Protein AF-A0A820N5I2-F1 (afdb_monomer_lite)

Foldseek 3Di:
DVVVPVLVVLCVVPVDPVVSVVVVVVVVVVVVVVVVVLVVLCVVDVDPDRPVSSVVVVVVVVVVD

Radius of gyration: 17.94 Å; chains: 1; bounding box: 30×21×48 Å

Structure (mmCIF, N/CA/C/O backbone):
data_AF-A0A820N5I2-F1
#
_entry.id   AF-A0A820N5I2-F1
#
loop_
_atom_site.group_PDB
_atom_site.id
_atom_site.type_symbol
_atom_site.label_atom_id
_atom_site.label_alt_id
_atom_site.label_comp_id
_atom_site.label_asym_id
_atom_site.label_entity_id
_atom_site.label_seq_id
_atom_site.pdbx_PDB_ins_code
_atom_site.Cartn_x
_atom_site.Cartn_y
_atom_site.Cartn_z
_atom_site.occupancy
_atom_site.B_iso_or_equiv
_atom_site.auth_seq_id
_atom_site.auth_comp_id
_atom_site.auth_asym_id
_atom_site.auth_atom_id
_atom_site.pdbx_PDB_model_num
ATOM 1 N N . SER A 1 1 ? 6.350 -4.942 8.754 1.00 54.22 1 SER A N 1
ATOM 2 C CA . SER A 1 1 ? 5.115 -5.528 9.315 1.00 54.22 1 SER A CA 1
ATOM 3 C C . SER A 1 1 ? 4.182 -4.446 9.849 1.00 54.22 1 SER A C 1
ATOM 5 O O . SER A 1 1 ? 4.110 -4.236 11.052 1.00 54.22 1 SER A O 1
ATOM 7 N N . GLY A 1 2 ? 3.491 -3.720 8.962 1.00 67.75 2 GLY A N 1
ATOM 8 C CA . GLY A 1 2 ? 2.624 -2.595 9.354 1.00 67.75 2 GLY A CA 1
ATOM 9 C C . GLY A 1 2 ? 1.395 -3.014 10.168 1.00 67.75 2 GLY A C 1
ATOM 10 O O . GLY A 1 2 ? 0.989 -2.300 11.075 1.00 67.75 2 GLY A O 1
ATOM 11 N N . ILE A 1 3 ? 0.872 -4.226 9.944 1.00 72.00 3 ILE A N 1
ATOM 12 C CA . ILE A 1 3 ? -0.363 -4.713 10.581 1.00 72.00 3 ILE A CA 1
ATOM 13 C C . ILE A 1 3 ? -0.299 -4.830 12.115 1.00 72.00 3 ILE A C 1
ATOM 15 O O . ILE A 1 3 ? -1.336 -4.814 12.763 1.00 72.00 3 ILE A O 1
ATOM 19 N N . PHE A 1 4 ? 0.898 -4.880 12.713 1.00 64.06 4 PHE A N 1
ATOM 20 C CA . PHE A 1 4 ? 1.075 -4.915 14.173 1.00 64.06 4 PHE A CA 1
ATOM 21 C C . PHE A 1 4 ? 1.240 -3.522 14.811 1.00 64.06 4 PHE A C 1
ATOM 23 O O . PHE A 1 4 ? 1.136 -3.393 16.027 1.00 64.06 4 PHE A O 1
ATOM 30 N N . ILE A 1 5 ? 1.487 -2.476 14.012 1.00 65.12 5 ILE A 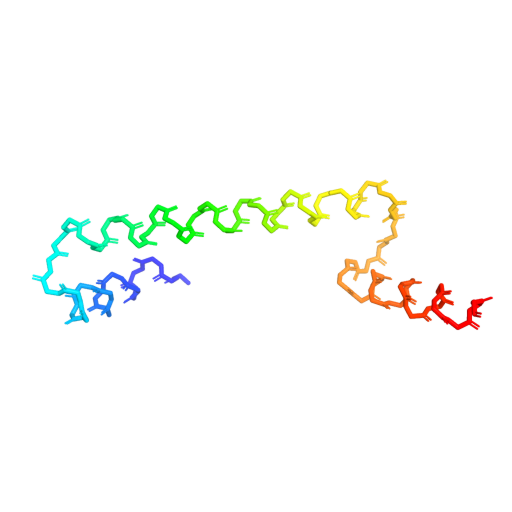N 1
ATOM 31 C CA . ILE A 1 5 ? 1.728 -1.095 14.481 1.00 65.12 5 ILE A CA 1
ATOM 32 C C . ILE A 1 5 ? 0.546 -0.183 14.118 1.00 65.12 5 ILE A C 1
ATOM 34 O O . ILE A 1 5 ? 0.086 0.607 14.942 1.00 65.12 5 ILE A O 1
ATOM 38 N N . SER A 1 6 ? 0.005 -0.329 12.908 1.00 70.12 6 SER A N 1
ATOM 39 C CA . SER A 1 6 ? -1.066 0.504 12.353 1.00 70.12 6 SER A CA 1
ATOM 40 C C . SER A 1 6 ? -2.401 0.485 13.121 1.00 70.12 6 SER A C 1
ATOM 42 O O . SER A 1 6 ? -3.006 1.553 13.221 1.00 70.12 6 SER A O 1
ATOM 44 N N . PRO A 1 7 ? -2.878 -0.632 13.720 1.00 62.47 7 PRO A N 1
ATOM 45 C CA . PRO A 1 7 ? -4.181 -0.643 14.395 1.00 62.47 7 PRO A CA 1
ATOM 46 C C . PRO A 1 7 ? -4.231 0.291 15.607 1.00 62.47 7 PRO A C 1
ATOM 48 O O . PRO A 1 7 ? -5.267 0.887 15.889 1.00 62.47 7 PRO A O 1
ATOM 51 N N . LYS A 1 8 ? -3.098 0.455 16.306 1.00 64.81 8 LYS A N 1
ATOM 52 C CA . LYS A 1 8 ? -3.001 1.272 17.523 1.00 64.81 8 LYS A CA 1
ATOM 53 C C . LYS A 1 8 ? -3.095 2.773 17.225 1.00 64.81 8 LYS A C 1
ATOM 55 O O . LYS A 1 8 ? -3.624 3.513 18.045 1.00 64.81 8 LYS A O 1
ATOM 60 N N . GLY A 1 9 ? -2.597 3.206 16.063 1.00 69.56 9 GLY A N 1
ATOM 61 C CA . GLY A 1 9 ? -2.694 4.593 15.600 1.00 69.56 9 GLY A CA 1
ATOM 62 C C . GLY A 1 9 ? -4.082 4.925 15.058 1.00 69.56 9 GLY A C 1
ATOM 63 O O . GLY A 1 9 ? -4.690 5.896 15.489 1.00 69.56 9 GLY A O 1
ATOM 64 N N . VAL A 1 10 ? -4.630 4.069 14.188 1.00 66.69 10 VAL A N 1
ATOM 65 C CA . VAL A 1 10 ? -5.954 4.308 13.585 1.00 66.69 10 VAL A CA 1
ATOM 66 C C . VAL A 1 10 ? -7.061 4.280 14.643 1.00 66.69 10 VAL A C 1
ATOM 68 O O . VAL A 1 10 ? -7.924 5.151 14.639 1.00 66.69 10 VAL A O 1
ATOM 71 N N . LEU A 1 11 ? -7.018 3.346 15.602 1.00 66.94 11 LEU A N 1
ATOM 72 C CA . LEU A 1 11 ? -8.016 3.281 16.675 1.00 66.94 11 LEU A CA 1
ATOM 73 C C . LEU A 1 11 ? -7.961 4.499 17.613 1.00 66.94 11 LEU A C 1
ATOM 75 O O . LEU A 1 11 ? -8.996 4.912 18.127 1.00 66.94 11 LEU A O 1
ATOM 79 N N . ARG A 1 12 ? -6.773 5.085 17.817 1.00 69.00 12 ARG A N 1
ATOM 80 C CA . ARG A 1 12 ? -6.580 6.262 18.676 1.00 69.00 12 ARG A CA 1
ATOM 81 C C . ARG A 1 12 ? -7.093 7.553 18.041 1.00 69.00 12 ARG A C 1
ATOM 83 O O . ARG A 1 12 ? -7.646 8.372 18.756 1.00 69.00 12 ARG A O 1
ATOM 90 N N . GLU A 1 13 ? -6.950 7.704 16.729 1.00 72.38 13 GLU A N 1
ATOM 91 C CA . GLU A 1 13 ? -7.468 8.872 15.997 1.00 72.38 13 GLU A CA 1
ATOM 92 C C . GLU A 1 13 ? -8.973 8.786 15.725 1.00 72.38 13 GLU A C 1
ATOM 94 O O . GLU A 1 13 ? -9.639 9.792 15.514 1.00 72.38 13 GLU A O 1
ATOM 99 N N . THR A 1 14 ? -9.514 7.569 15.701 1.00 71.44 14 THR A N 1
ATOM 100 C CA . THR A 1 14 ? -10.892 7.338 15.269 1.00 71.44 14 THR A CA 1
ATOM 101 C C . THR A 1 14 ? -11.861 7.159 16.444 1.00 71.44 14 THR A C 1
ATOM 103 O O . THR A 1 14 ? -13.068 7.292 16.254 1.00 71.44 14 THR A O 1
ATOM 106 N N . GLU A 1 15 ? -11.354 6.799 17.633 1.00 73.25 15 GLU A N 1
ATOM 107 C CA . GLU A 1 15 ? -12.081 6.514 18.894 1.00 73.25 15 GLU A CA 1
ATOM 108 C C . GLU A 1 15 ? -13.277 5.534 18.784 1.00 73.25 15 GLU A C 1
ATOM 110 O O . GLU A 1 15 ? -13.947 5.222 19.765 1.00 73.25 15 GLU A O 1
ATOM 115 N N . SER A 1 16 ? -13.519 4.978 17.595 1.00 76.31 16 SER A N 1
ATOM 116 C CA . SER A 1 16 ? -14.621 4.093 17.247 1.00 76.31 16 SER A CA 1
ATOM 117 C C . SER A 1 16 ? -14.123 2.958 16.358 1.00 76.31 16 SER A C 1
ATOM 119 O O . SER A 1 16 ? -13.503 3.164 15.310 1.00 76.31 16 SER A O 1
ATOM 121 N N . VAL A 1 17 ? -14.436 1.727 16.767 1.00 78.12 17 VAL A N 1
ATOM 122 C CA . VAL A 1 17 ? -14.038 0.500 16.061 1.00 78.12 17 VAL A CA 1
ATOM 123 C C . VAL A 1 17 ? -14.678 0.423 14.669 1.00 78.12 17 VAL A C 1
ATOM 125 O O . VAL A 1 17 ? -14.039 -0.035 13.725 1.00 78.12 17 VAL A O 1
ATOM 128 N N . GLY A 1 18 ? -15.911 0.921 14.513 1.00 81.56 18 GLY A N 1
ATOM 129 C CA . GLY A 1 18 ? -16.631 0.885 13.235 1.00 81.56 18 GLY A CA 1
ATOM 130 C C . GLY A 1 18 ? -15.982 1.757 12.158 1.00 81.56 18 GLY A C 1
ATOM 131 O O . GLY A 1 18 ? -15.777 1.309 11.033 1.00 81.56 18 GLY A O 1
ATOM 132 N N . LEU A 1 19 ? -15.586 2.980 12.513 1.00 79.69 19 LEU A N 1
ATOM 133 C CA . LEU A 1 19 ? -14.902 3.894 11.595 1.00 79.69 19 LEU A CA 1
ATOM 134 C C . LEU A 1 19 ? -13.482 3.402 11.248 1.00 79.69 19 LEU A C 1
ATOM 136 O O . LEU A 1 19 ? -13.063 3.516 10.097 1.00 79.69 19 LEU A O 1
ATOM 140 N N . CYS A 1 20 ? -12.774 2.774 12.197 1.00 79.88 20 CYS A N 1
ATOM 141 C CA . CYS A 1 20 ? -11.466 2.154 11.953 1.00 79.88 20 CYS A CA 1
ATOM 142 C C . CYS A 1 20 ? -11.549 1.060 10.869 1.00 79.88 20 CYS A C 1
ATOM 144 O O . CYS A 1 20 ? -10.719 1.018 9.961 1.00 79.88 20 CYS A O 1
ATOM 146 N N . LEU A 1 21 ? -12.594 0.223 10.912 1.00 82.94 21 LEU A N 1
ATOM 147 C CA . LEU A 1 21 ? -12.842 -0.805 9.896 1.00 82.94 21 LEU A CA 1
ATOM 148 C C . LEU A 1 21 ? -13.157 -0.203 8.519 1.00 82.94 21 LEU A C 1
ATOM 150 O O . LEU A 1 21 ? -12.640 -0.691 7.516 1.00 82.94 21 LEU A O 1
ATOM 154 N N . ILE A 1 22 ? -13.945 0.875 8.459 1.00 87.25 22 ILE A N 1
ATOM 155 C CA . ILE A 1 22 ? -14.266 1.564 7.196 1.00 87.25 22 ILE A CA 1
ATOM 156 C C . ILE A 1 22 ? -13.000 2.140 6.551 1.00 87.25 22 ILE A C 1
ATOM 158 O O . ILE A 1 22 ? -12.797 1.963 5.351 1.00 87.25 22 ILE A O 1
ATOM 162 N N . ILE A 1 23 ? -12.127 2.777 7.338 1.00 86.62 23 ILE A N 1
ATOM 163 C CA . ILE A 1 23 ? -10.837 3.311 6.865 1.00 86.62 23 ILE A CA 1
ATOM 164 C C . ILE A 1 23 ? -9.942 2.188 6.333 1.00 86.62 23 ILE A C 1
ATOM 166 O O . ILE A 1 23 ? -9.248 2.350 5.330 1.00 86.62 23 ILE A O 1
ATOM 170 N N . TRP A 1 24 ? -9.959 1.029 6.986 1.00 85.81 24 TRP A N 1
ATOM 171 C CA . TRP A 1 24 ? -9.165 -0.113 6.550 1.00 85.81 24 TRP A CA 1
ATOM 172 C C . TRP A 1 24 ? -9.652 -0.670 5.209 1.00 85.81 24 TRP A C 1
ATOM 174 O O . TRP A 1 24 ? -8.849 -0.927 4.311 1.00 85.81 24 TRP A O 1
ATOM 184 N N . VAL A 1 25 ? -10.971 -0.801 5.046 1.00 89.12 25 VAL A N 1
ATOM 185 C CA . VAL A 1 25 ? -11.591 -1.256 3.794 1.00 89.12 25 VAL A CA 1
ATOM 186 C C . VAL A 1 25 ? -11.371 -0.245 2.667 1.00 89.12 25 VAL A C 1
ATOM 188 O O . VAL A 1 25 ? -11.021 -0.647 1.558 1.00 89.12 25 VAL A O 1
ATOM 191 N N . SER A 1 26 ? -11.514 1.057 2.930 1.00 90.38 26 SER A N 1
ATOM 192 C CA . SER A 1 26 ? -11.286 2.092 1.914 1.00 90.38 26 SER A CA 1
ATOM 193 C C . SER A 1 26 ? -9.818 2.157 1.481 1.00 90.38 26 SER A C 1
ATOM 195 O O . SER A 1 26 ? -9.537 2.220 0.286 1.00 90.38 26 SER A O 1
ATOM 197 N N . CYS A 1 27 ? -8.879 2.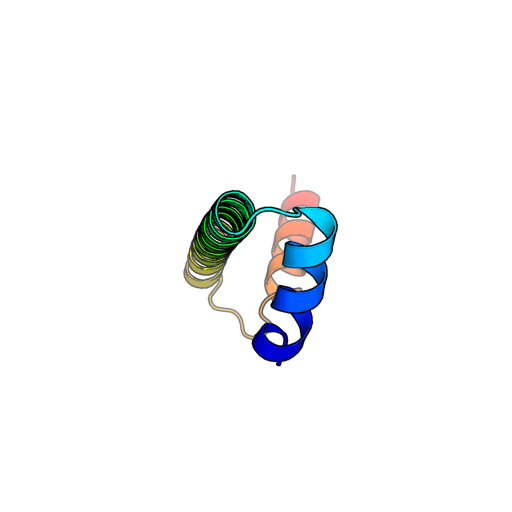039 2.423 1.00 87.31 27 CYS A N 1
ATOM 198 C CA . CYS A 1 27 ? -7.450 1.918 2.135 1.00 87.31 27 CYS A CA 1
ATOM 199 C C . CYS A 1 27 ? -7.144 0.673 1.285 1.00 87.31 27 CYS A C 1
ATOM 201 O O . CYS A 1 27 ? -6.432 0.762 0.281 1.00 87.31 27 CYS A O 1
ATOM 203 N N . GLY A 1 28 ? -7.735 -0.475 1.633 1.00 88.94 28 GLY A N 1
ATOM 204 C CA . GLY A 1 28 ? -7.616 -1.706 0.852 1.00 88.94 28 GLY A CA 1
ATOM 205 C C . GLY A 1 28 ? -8.130 -1.546 -0.581 1.00 88.94 28 GLY A C 1
ATOM 206 O O . GLY A 1 28 ? -7.470 -1.990 -1.520 1.00 88.94 28 GLY A O 1
ATOM 207 N N . LEU A 1 29 ? -9.257 -0.854 -0.762 1.00 93.69 29 LEU A N 1
ATOM 208 C CA . LEU A 1 29 ? -9.826 -0.586 -2.081 1.00 93.69 29 LEU A CA 1
ATOM 209 C C . LEU A 1 29 ? -8.922 0.322 -2.927 1.00 93.69 29 LEU A C 1
ATOM 211 O O . LEU A 1 29 ? -8.672 0.015 -4.089 1.00 93.69 29 LEU A O 1
ATOM 215 N N . VAL A 1 30 ? -8.389 1.404 -2.352 1.00 92.44 30 VAL A N 1
ATOM 216 C CA . VAL A 1 30 ? -7.452 2.299 -3.056 1.00 92.44 30 VAL A CA 1
ATOM 217 C C . VAL A 1 30 ? -6.179 1.553 -3.462 1.00 92.44 30 VAL A C 1
ATOM 219 O O . VAL A 1 30 ? -5.713 1.703 -4.591 1.00 92.44 30 VAL A O 1
ATOM 222 N N . SER A 1 31 ? -5.645 0.707 -2.577 1.00 91.38 31 SER A N 1
ATOM 223 C CA . SER A 1 31 ? -4.477 -0.129 -2.872 1.00 91.38 31 SER A CA 1
ATOM 224 C C . SER A 1 31 ? -4.750 -1.115 -4.014 1.00 91.38 31 SER A C 1
ATOM 226 O O . SER A 1 31 ? -3.925 -1.264 -4.915 1.00 91.38 31 SER A O 1
ATOM 228 N N . LEU A 1 32 ? -5.938 -1.731 -4.033 1.00 90.50 32 LEU A N 1
ATOM 229 C CA . LEU A 1 32 ? -6.354 -2.628 -5.112 1.00 90.50 32 LEU A CA 1
ATOM 230 C C . LEU A 1 32 ? -6.442 -1.896 -6.456 1.00 90.50 32 LEU A C 1
ATOM 232 O O . LEU A 1 32 ? -5.918 -2.387 -7.452 1.00 90.50 32 LEU A O 1
ATOM 236 N N . LEU A 1 33 ? -7.060 -0.713 -6.485 1.00 91.62 33 LEU A N 1
ATOM 237 C CA . LEU A 1 33 ? -7.140 0.107 -7.697 1.00 91.62 33 LEU A CA 1
ATOM 238 C C . LEU A 1 33 ? -5.745 0.511 -8.197 1.00 91.62 33 LEU A C 1
ATOM 240 O O . LEU A 1 33 ? -5.468 0.405 -9.390 1.00 91.62 33 LEU A O 1
ATOM 244 N N . GLY A 1 34 ? -4.843 0.906 -7.294 1.00 86.81 34 GLY A N 1
ATOM 245 C CA . GLY A 1 34 ? -3.452 1.207 -7.639 1.00 86.81 34 GLY A CA 1
ATOM 246 C C . GLY A 1 34 ? -2.709 -0.001 -8.217 1.00 86.81 34 GLY A C 1
ATOM 247 O O . GLY A 1 34 ? -2.005 0.132 -9.217 1.00 86.81 34 GLY A O 1
ATOM 248 N N . ALA A 1 35 ? -2.912 -1.187 -7.639 1.00 87.12 35 ALA A N 1
ATOM 249 C CA . ALA A 1 35 ? -2.331 -2.432 -8.135 1.00 87.12 35 ALA A CA 1
ATOM 250 C C . ALA A 1 35 ? -2.868 -2.821 -9.520 1.00 87.12 35 ALA A C 1
ATOM 252 O O . ALA A 1 35 ? -2.095 -3.284 -10.355 1.00 87.12 35 ALA A O 1
ATOM 253 N N . LEU A 1 36 ? -4.158 -2.593 -9.792 1.00 85.81 36 LEU A N 1
ATOM 254 C CA . LEU A 1 36 ? -4.746 -2.809 -11.117 1.00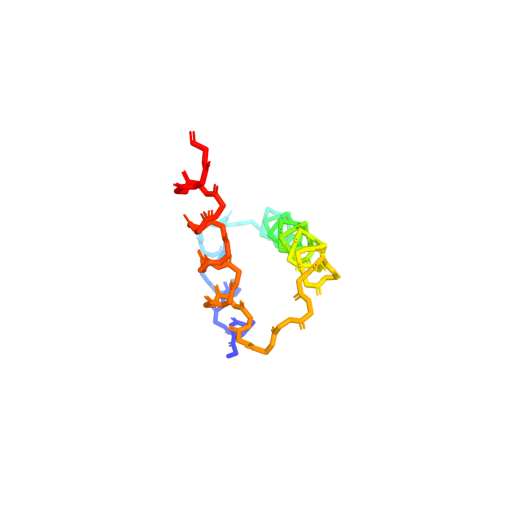 85.81 36 LEU A CA 1
ATOM 255 C C . LEU A 1 36 ? -4.114 -1.883 -12.160 1.00 85.81 36 LEU A C 1
ATOM 257 O O . LEU A 1 36 ? -3.626 -2.370 -13.174 1.00 85.81 36 LEU A O 1
ATOM 261 N N . CYS A 1 37 ? -4.015 -0.579 -11.887 1.00 83.88 37 CYS A N 1
ATOM 262 C CA . CYS A 1 37 ? -3.326 0.358 -12.782 1.00 83.88 37 CYS A CA 1
ATOM 263 C C . CYS A 1 37 ? -1.860 -0.043 -13.022 1.00 83.88 37 CYS A C 1
ATOM 265 O O . CYS A 1 37 ? -1.361 0.039 -14.142 1.00 83.88 37 CYS A O 1
ATOM 267 N N . TYR A 1 38 ? -1.167 -0.505 -11.980 1.00 80.19 38 TYR A N 1
ATOM 268 C CA . TYR A 1 38 ? 0.214 -0.973 -12.095 1.00 80.19 38 TYR A CA 1
ATOM 269 C C . TYR A 1 38 ? 0.329 -2.269 -12.913 1.00 80.19 38 TYR A C 1
ATOM 271 O O . TYR A 1 38 ? 1.282 -2.442 -13.672 1.00 80.19 38 TYR A O 1
ATOM 279 N N . SER A 1 39 ? -0.657 -3.161 -12.790 1.00 84.00 39 SER A N 1
ATOM 280 C CA . SER A 1 39 ? -0.773 -4.381 -13.589 1.00 84.00 39 SER A CA 1
ATOM 281 C C . SER A 1 39 ? -0.974 -4.059 -15.068 1.00 84.00 39 SER A C 1
ATOM 283 O O . SER A 1 39 ? -0.279 -4.631 -15.903 1.00 84.00 39 SER A O 1
ATOM 285 N N . GLU A 1 40 ? -1.851 -3.108 -15.401 1.00 81.31 40 GLU A N 1
ATOM 286 C CA . GLU A 1 40 ? -2.050 -2.653 -16.784 1.00 81.31 40 GLU A CA 1
ATOM 287 C C . GLU A 1 40 ? -0.726 -2.168 -17.391 1.00 81.31 40 GLU A C 1
ATOM 289 O O . GLU A 1 40 ? -0.298 -2.662 -18.435 1.00 81.31 40 GLU A O 1
ATOM 294 N N . ILE A 1 41 ? -0.001 -1.293 -16.686 1.00 78.38 41 ILE A N 1
ATOM 295 C CA . ILE A 1 41 ? 1.298 -0.778 -17.146 1.00 78.38 41 ILE A CA 1
ATOM 296 C C . ILE A 1 41 ? 2.326 -1.914 -17.309 1.00 78.38 41 ILE A C 1
ATOM 298 O O . ILE A 1 41 ? 3.076 -1.930 -18.289 1.00 78.38 41 ILE A O 1
ATOM 302 N N . GLY A 1 42 ? 2.332 -2.899 -16.406 1.00 75.06 42 GLY A N 1
ATOM 303 C CA . GLY A 1 42 ? 3.218 -4.062 -16.503 1.00 75.06 42 GLY A CA 1
ATOM 304 C C . GLY A 1 42 ? 2.901 -5.024 -17.643 1.00 75.06 42 GLY A C 1
ATOM 305 O O . GLY A 1 42 ? 3.808 -5.698 -18.128 1.00 75.06 42 GLY A O 1
ATOM 306 N N . THR A 1 43 ? 1.654 -5.061 -18.119 1.00 75.19 43 THR A N 1
ATOM 307 C CA . THR A 1 43 ? 1.301 -5.819 -19.330 1.00 75.19 43 THR A CA 1
ATOM 308 C C . THR A 1 43 ? 1.663 -5.075 -20.617 1.00 75.19 43 THR A C 1
ATOM 310 O O . THR A 1 43 ? 2.070 -5.712 -21.587 1.00 75.19 43 THR A O 1
ATOM 313 N N . VAL A 1 44 ? 1.580 -3.739 -20.625 1.00 74.94 44 VAL A N 1
ATOM 314 C CA . VAL A 1 44 ? 1.933 -2.906 -21.790 1.00 74.94 44 VAL A CA 1
ATOM 315 C C . VAL A 1 44 ? 3.451 -2.825 -21.992 1.00 74.94 44 VAL A C 1
ATOM 317 O O . VAL A 1 44 ? 3.918 -2.784 -23.130 1.00 74.94 44 VAL A O 1
ATOM 320 N N . ILE A 1 45 ? 4.235 -2.825 -20.909 1.00 69.38 45 ILE A N 1
ATOM 321 C CA . ILE A 1 45 ? 5.691 -2.635 -20.957 1.00 69.38 45 ILE A CA 1
ATOM 322 C C . ILE A 1 45 ? 6.386 -3.835 -20.287 1.00 69.38 45 ILE A C 1
ATOM 324 O O . ILE A 1 45 ? 6.703 -3.780 -19.096 1.00 69.38 45 ILE A O 1
ATOM 328 N N . P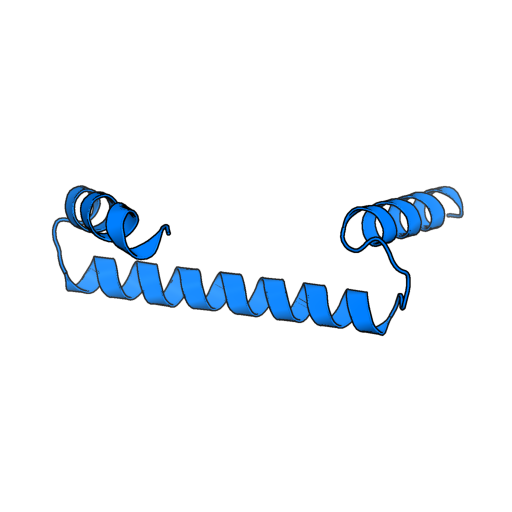RO A 1 46 ? 6.694 -4.918 -21.030 1.00 66.69 46 PRO A N 1
ATOM 329 C CA . PRO A 1 46 ? 7.387 -6.087 -20.492 1.00 66.69 46 PRO A CA 1
ATOM 330 C C . PRO A 1 46 ? 8.899 -5.813 -20.384 1.00 66.69 46 PRO A C 1
ATOM 332 O O . PRO A 1 46 ? 9.719 -6.406 -21.091 1.00 66.69 46 PRO A O 1
ATOM 335 N N . ARG A 1 47 ? 9.292 -4.857 -19.532 1.00 64.69 47 ARG A N 1
ATOM 336 C CA . ARG A 1 47 ? 10.695 -4.479 -19.293 1.00 64.69 47 ARG A CA 1
ATOM 337 C C . ARG A 1 47 ? 11.079 -4.707 -17.838 1.00 64.69 47 ARG A C 1
ATOM 339 O O . ARG A 1 47 ? 10.405 -4.270 -16.911 1.00 64.69 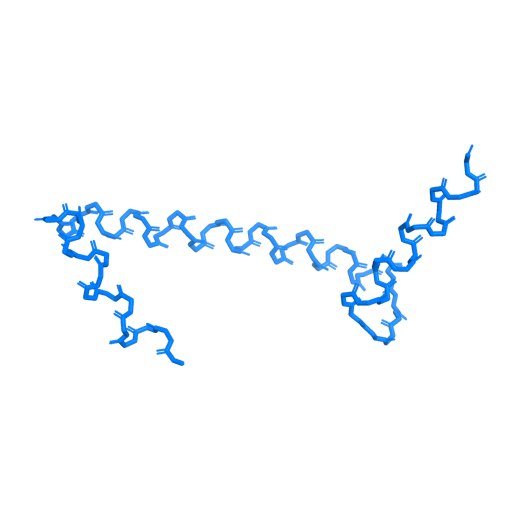47 ARG A O 1
ATOM 346 N N . ASN A 1 48 ? 12.228 -5.345 -17.644 1.00 63.69 48 ASN A N 1
ATOM 347 C CA . ASN A 1 48 ? 12.820 -5.521 -16.324 1.00 63.69 48 ASN A CA 1
ATOM 348 C C . ASN A 1 48 ? 13.266 -4.154 -15.779 1.00 63.69 48 ASN A C 1
ATOM 350 O O . ASN A 1 48 ? 14.028 -3.445 -16.436 1.00 63.69 48 ASN A O 1
ATOM 354 N N . GLY A 1 49 ? 12.784 -3.779 -14.592 1.00 70.69 49 GLY A N 1
ATOM 355 C CA . GLY A 1 49 ? 13.077 -2.481 -13.966 1.00 70.69 49 GLY A CA 1
ATOM 356 C C . GLY A 1 49 ? 11.891 -1.819 -13.259 1.00 70.69 49 GLY A C 1
ATOM 357 O O . GLY A 1 49 ? 12.104 -0.821 -12.571 1.00 70.69 49 GLY A O 1
ATOM 358 N N . ALA A 1 50 ? 10.680 -2.381 -13.397 1.00 69.31 50 ALA A N 1
ATOM 359 C CA . ALA A 1 50 ? 9.471 -1.969 -12.681 1.00 69.31 50 ALA A CA 1
ATOM 360 C C . ALA A 1 50 ? 9.261 -0.441 -12.747 1.00 69.31 50 ALA A C 1
ATOM 362 O O . ALA A 1 50 ? 9.207 0.142 -13.828 1.00 69.31 50 ALA A O 1
ATOM 363 N N . GLU A 1 51 ? 9.221 0.226 -11.599 1.00 68.19 51 GLU A N 1
ATOM 364 C CA . GLU A 1 51 ? 8.958 1.664 -11.447 1.00 68.19 51 GLU A CA 1
ATOM 365 C C . GLU A 1 51 ? 9.932 2.555 -12.244 1.00 68.19 51 GLU A C 1
ATOM 367 O O . GLU A 1 51 ? 9.509 3.535 -12.860 1.00 68.19 51 GLU A O 1
ATOM 372 N N . ILE A 1 52 ? 11.221 2.196 -12.312 1.00 67.81 52 ILE A N 1
ATOM 373 C CA . ILE A 1 52 ? 12.235 2.974 -13.049 1.00 67.81 52 ILE A CA 1
ATOM 374 C C . ILE A 1 52 ? 12.084 2.784 -14.564 1.00 67.81 52 ILE A C 1
ATOM 376 O O . ILE A 1 52 ? 12.371 3.704 -15.332 1.00 67.81 52 ILE A O 1
ATOM 380 N N . ALA A 1 53 ? 11.629 1.610 -15.007 1.00 68.56 53 ALA A N 1
ATOM 381 C CA . ALA A 1 53 ? 11.354 1.358 -16.419 1.00 68.56 53 ALA A CA 1
ATOM 382 C C . ALA A 1 53 ? 10.113 2.137 -16.881 1.00 68.56 53 ALA A C 1
ATOM 384 O O . ALA A 1 53 ? 10.179 2.831 -17.894 1.00 68.56 53 ALA A O 1
ATOM 385 N N . TYR A 1 54 ? 9.029 2.113 -16.099 1.00 68.81 54 TYR A N 1
ATOM 386 C CA . TYR A 1 54 ? 7.798 2.839 -16.429 1.00 68.81 54 TYR A CA 1
ATOM 387 C C . TYR A 1 54 ? 7.999 4.356 -16.459 1.00 68.81 54 TYR A C 1
ATOM 389 O O . TYR A 1 54 ? 7.531 5.025 -17.380 1.00 68.81 54 TYR A O 1
ATOM 397 N N . MET A 1 55 ? 8.740 4.906 -15.492 1.00 68.81 55 MET A N 1
ATOM 398 C CA . MET A 1 55 ? 8.994 6.347 -15.431 1.00 68.81 55 MET A CA 1
ATOM 399 C C . MET A 1 55 ? 9.875 6.822 -16.599 1.00 68.81 55 MET A C 1
ATOM 401 O O . MET A 1 55 ? 9.638 7.893 -17.151 1.00 68.81 55 MET A O 1
ATOM 405 N N . LYS A 1 56 ? 10.856 6.014 -17.026 1.00 67.44 56 LYS A N 1
ATOM 406 C CA . LYS A 1 56 ? 11.696 6.325 -18.194 1.00 67.44 56 LYS A CA 1
ATOM 407 C C . LYS A 1 56 ? 10.909 6.300 -19.502 1.00 67.44 56 LYS A C 1
ATOM 409 O O . LYS A 1 56 ? 11.080 7.208 -20.309 1.00 67.44 56 LYS A O 1
ATOM 414 N N . GLU A 1 57 ? 10.045 5.308 -19.701 1.00 67.56 57 GLU A N 1
ATOM 415 C CA . GLU A 1 57 ? 9.246 5.193 -20.928 1.00 67.56 57 GLU A CA 1
ATOM 416 C C . GLU A 1 57 ? 8.230 6.345 -21.046 1.00 67.56 57 GLU A C 1
ATOM 418 O O . GLU A 1 57 ? 8.113 6.960 -22.103 1.00 67.56 57 GLU A O 1
ATOM 423 N N . GLY A 1 58 ? 7.563 6.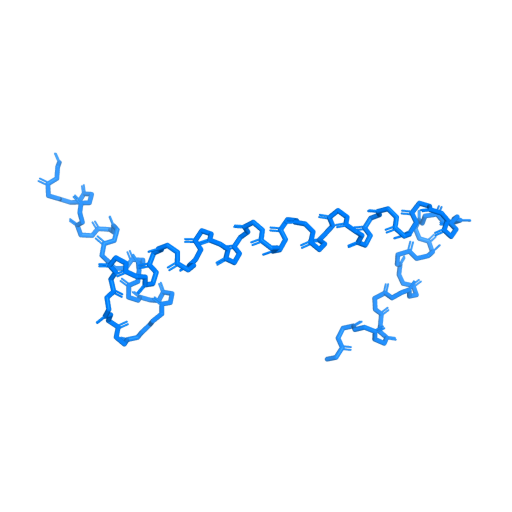715 -19.942 1.00 68.50 58 GLY A N 1
ATOM 424 C CA . GLY A 1 58 ? 6.631 7.849 -19.918 1.00 68.50 58 GLY A CA 1
ATOM 425 C C . GLY A 1 58 ? 7.300 9.199 -20.202 1.00 68.50 58 GLY A C 1
ATOM 426 O O . GLY A 1 58 ? 6.747 10.020 -20.932 1.00 68.50 58 GLY A O 1
ATOM 427 N N . VAL A 1 59 ? 8.513 9.417 -19.682 1.00 67.50 59 VAL A N 1
ATOM 428 C CA . VAL A 1 59 ? 9.294 10.639 -19.951 1.00 67.50 59 VAL A CA 1
ATOM 429 C C . VAL A 1 59 ? 9.802 10.683 -21.397 1.00 67.50 59 VAL A C 1
ATOM 431 O O . VAL A 1 59 ? 9.787 11.751 -22.003 1.00 67.50 59 VAL A O 1
ATOM 434 N N . VAL A 1 60 ? 10.213 9.547 -21.973 1.00 62.66 60 VAL A N 1
ATOM 435 C CA . VAL A 1 60 ? 10.629 9.465 -23.386 1.00 62.66 60 VAL A CA 1
ATOM 436 C C . VAL A 1 60 ? 9.460 9.750 -24.325 1.00 62.66 60 VAL A C 1
ATOM 438 O O . VAL A 1 60 ? 9.627 10.518 -25.271 1.00 62.66 60 VAL A O 1
ATOM 441 N N . LEU A 1 61 ? 8.275 9.193 -24.051 1.00 63.84 61 LEU A N 1
ATOM 442 C CA . LEU A 1 61 ? 7.081 9.444 -24.860 1.00 63.84 61 LEU A CA 1
ATOM 443 C C . LEU A 1 61 ? 6.723 10.939 -24.872 1.00 63.84 61 LEU A C 1
ATOM 445 O O . LEU A 1 61 ? 6.420 11.487 -25.924 1.00 63.84 61 LEU A O 1
ATOM 449 N N . LEU A 1 62 ? 6.827 11.609 -23.721 1.00 64.62 62 LEU A N 1
ATOM 450 C CA . LEU A 1 62 ? 6.530 13.037 -23.572 1.00 64.62 62 LEU A CA 1
ATOM 451 C C . LEU A 1 62 ? 7.553 13.953 -24.267 1.00 64.62 62 LEU A C 1
ATOM 453 O O . LEU A 1 62 ? 7.222 15.084 -24.580 1.00 64.62 62 LEU A O 1
ATOM 457 N N . TYR A 1 63 ? 8.775 13.474 -24.518 1.00 59.25 63 TYR A N 1
ATOM 458 C CA . TYR A 1 63 ? 9.809 14.201 -25.271 1.00 59.25 63 TYR A CA 1
ATOM 459 C C . TYR A 1 63 ? 9.679 14.045 -26.798 1.00 59.25 63 TYR A C 1
ATOM 461 O O . TYR A 1 63 ? 10.351 14.752 -27.547 1.00 59.25 63 TYR A O 1
ATOM 469 N N . ILE A 1 64 ? 8.883 13.073 -27.254 1.00 60.94 64 ILE A N 1
ATOM 470 C CA . ILE A 1 64 ? 8.648 12.761 -28.673 1.00 60.94 64 ILE A CA 1
ATOM 471 C C . ILE A 1 64 ? 7.411 13.503 -29.224 1.00 60.94 64 ILE A C 1
ATOM 473 O O . ILE A 1 64 ? 7.271 13.610 -30.444 1.00 60.94 64 ILE A O 1
ATOM 477 N N . PHE A 1 65 ? 6.554 14.045 -28.352 1.00 54.16 65 PHE A N 1
ATOM 478 C CA . PHE A 1 65 ? 5.432 14.933 -28.687 1.00 54.16 65 PHE A CA 1
ATOM 479 C C . PHE A 1 65 ? 5.779 16.397 -28.405 1.00 54.16 65 PHE A C 1
ATOM 481 O O . PHE A 1 65 ? 5.270 17.261 -29.155 1.00 54.16 65 PHE A O 1
#

Organism: NCBI:txid433720

pLDDT: mean 74.45, std 10.15, range [54.16, 93.69]

InterPro domains:
  IPR002293 Amino acid/polyamine transporter I [PF13520] (1-58)
  IPR050598 Cellular Amino Acid Transporter [PTHR11785] (1-58)

Sequence (65 aa):
SGIFISPKGVLRETESVGLCLIIWVSCGLVSLLGALCYSEIGTVIPRNGAEIAYMKEGVVLLYIF

Secondary structure (DSSP, 8-state):
-GGGTHHHHHHHHH-SHHHHHHHHHHHHHHHHHHHHHHHHHHHH---TTHHHHHHHHHHHHHHH-